Protein AF-A0A4Y8C4L4-F1 (afdb_monomer_lite)

pLDDT: mean 94.45, std 4.79, range [63.44, 97.75]

Sequence (81 aa):
AREYSIALALRRVDKNLEFYFAPGNGATESLGTNLNLKDPVVLATYAKEKGFDLCIVGSESFLAEGVVDIFKQQGLAIFGP

Structure (mmCIF, N/CA/C/O backbone):
data_AF-A0A4Y8C4L4-F1
#
_entry.id   AF-A0A4Y8C4L4-F1
#
loop_
_atom_site.group_PDB
_atom_site.id
_atom_site.type_symbol
_atom_site.label_atom_id
_atom_site.label_alt_id
_atom_site.label_comp_id
_atom_site.label_asym_id
_atom_site.label_entity_id
_atom_site.label_seq_id
_atom_site.pdbx_PDB_ins_code
_atom_site.Cartn_x
_atom_site.Cartn_y
_atom_site.Cartn_z
_atom_site.occupancy
_atom_site.B_iso_or_equiv
_atom_site.auth_seq_id
_atom_site.auth_comp_id
_atom_site.auth_asym_id
_atom_site.auth_atom_id
_atom_site.pdbx_PDB_model_num
ATOM 1 N N . ALA A 1 1 ? 10.665 -7.623 0.457 1.00 75.12 1 ALA A N 1
ATOM 2 C CA . ALA A 1 1 ? 10.611 -8.742 -0.520 1.00 75.12 1 ALA A CA 1
ATOM 3 C C . ALA A 1 1 ? 9.171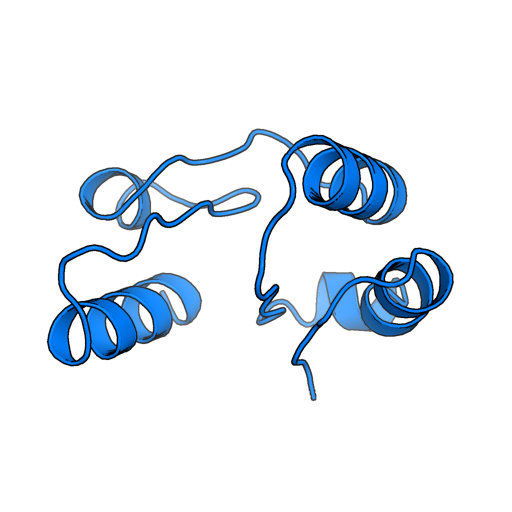 -9.181 -0.785 1.00 75.12 1 ALA A C 1
ATOM 5 O O . ALA A 1 1 ? 8.802 -9.318 -1.943 1.00 75.12 1 ALA A O 1
ATOM 6 N N . ARG A 1 2 ? 8.345 -9.345 0.260 1.00 90.69 2 ARG A N 1
ATOM 7 C CA . ARG A 1 2 ? 6.924 -9.711 0.153 1.00 90.69 2 ARG A CA 1
ATOM 8 C C . ARG A 1 2 ? 6.114 -8.711 -0.685 1.00 90.69 2 ARG A C 1
ATOM 10 O O . ARG A 1 2 ? 5.449 -9.106 -1.634 1.00 90.69 2 ARG A O 1
ATOM 17 N N . GLU A 1 3 ? 6.253 -7.422 -0.400 1.00 93.25 3 GLU A N 1
ATOM 18 C CA . GLU A 1 3 ? 5.511 -6.326 -1.043 1.00 93.25 3 GLU A CA 1
ATOM 19 C C . GLU A 1 3 ? 5.887 -6.181 -2.523 1.00 93.25 3 GLU A C 1
ATOM 21 O O . GLU A 1 3 ? 5.023 -5.983 -3.372 1.00 93.25 3 GLU A O 1
ATOM 26 N N . TYR A 1 4 ? 7.173 -6.367 -2.846 1.00 95.00 4 TYR A N 1
ATOM 27 C CA . TYR A 1 4 ? 7.655 -6.425 -4.229 1.00 95.00 4 TYR A CA 1
ATOM 28 C C . TYR A 1 4 ? 6.965 -7.551 -5.007 1.00 95.00 4 TYR A C 1
ATOM 30 O O . TYR A 1 4 ? 6.454 -7.322 -6.100 1.00 95.00 4 TYR A O 1
ATOM 38 N N . SER A 1 5 ? 6.909 -8.759 -4.435 1.00 95.06 5 SER A N 1
ATOM 39 C CA . SER A 1 5 ? 6.266 -9.908 -5.079 1.00 95.06 5 SER A CA 1
ATOM 40 C C . SER A 1 5 ? 4.768 -9.693 -5.300 1.00 95.06 5 SER A C 1
ATOM 42 O O . SER A 1 5 ? 4.254 -10.087 -6.345 1.00 95.06 5 SER A O 1
ATOM 44 N N . ILE A 1 6 ? 4.077 -9.039 -4.358 1.00 94.56 6 ILE A N 1
ATOM 45 C CA . ILE A 1 6 ? 2.658 -8.678 -4.499 1.00 94.56 6 ILE A CA 1
ATOM 46 C C . ILE A 1 6 ? 2.471 -7.719 -5.680 1.00 94.56 6 ILE A C 1
ATOM 48 O O . ILE A 1 6 ? 1.686 -8.008 -6.582 1.00 94.56 6 ILE A O 1
ATOM 52 N N . ALA A 1 7 ? 3.228 -6.620 -5.724 1.00 95.81 7 ALA A N 1
ATOM 53 C CA . ALA A 1 7 ? 3.136 -5.657 -6.821 1.00 95.81 7 ALA A CA 1
ATOM 54 C C . ALA A 1 7 ? 3.506 -6.281 -8.176 1.00 95.81 7 ALA A C 1
ATOM 56 O O . ALA A 1 7 ? 2.837 -6.038 -9.180 1.00 95.81 7 ALA A O 1
ATOM 57 N N . LEU A 1 8 ? 4.523 -7.149 -8.208 1.00 96.25 8 LEU A N 1
ATOM 58 C CA . LEU A 1 8 ? 4.910 -7.877 -9.415 1.00 96.25 8 LEU A CA 1
ATOM 59 C C . LEU A 1 8 ? 3.788 -8.798 -9.912 1.00 96.25 8 LEU A C 1
ATOM 61 O O . LEU A 1 8 ? 3.580 -8.902 -11.120 1.00 96.25 8 LEU A O 1
ATOM 65 N N . ALA A 1 9 ? 3.069 -9.466 -9.007 1.00 96.06 9 ALA A N 1
ATOM 66 C CA . ALA A 1 9 ? 1.924 -10.296 -9.365 1.00 96.06 9 ALA A CA 1
ATOM 67 C C . ALA A 1 9 ? 0.760 -9.451 -9.905 1.00 96.06 9 ALA A C 1
ATOM 69 O O . ALA A 1 9 ? 0.223 -9.776 -10.962 1.00 96.06 9 ALA A O 1
ATOM 70 N N . LEU A 1 10 ? 0.426 -8.335 -9.247 1.00 95.56 10 LEU A N 1
ATOM 71 C CA . LEU A 1 10 ? -0.630 -7.418 -9.693 1.00 95.56 10 LEU A CA 1
ATOM 72 C C . LEU A 1 10 ? -0.322 -6.807 -11.068 1.00 95.56 10 LEU A C 1
ATOM 74 O O . LEU A 1 10 ? -1.192 -6.789 -11.936 1.00 95.56 10 LEU A O 1
ATOM 78 N N . ARG A 1 11 ? 0.936 -6.421 -11.326 1.00 96.00 11 ARG A N 1
ATOM 79 C CA . ARG A 1 11 ? 1.381 -5.898 -12.633 1.00 96.00 11 ARG A CA 1
ATOM 80 C C . ARG A 1 11 ? 1.160 -6.887 -13.785 1.00 96.00 11 ARG A C 1
ATOM 82 O O . ARG A 1 11 ? 1.021 -6.478 -14.936 1.00 96.00 11 ARG A O 1
ATOM 89 N N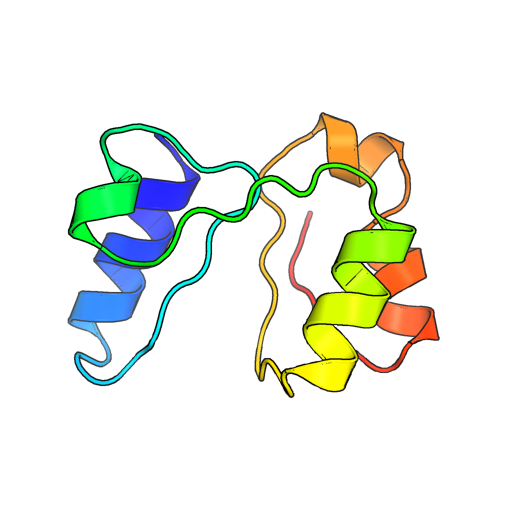 . ARG A 1 12 ? 1.171 -8.197 -13.507 1.00 96.19 12 ARG A N 1
ATOM 90 C CA . ARG A 1 12 ? 0.897 -9.233 -14.521 1.00 96.19 12 ARG A CA 1
ATOM 91 C C . ARG A 1 12 ? -0.583 -9.313 -14.881 1.00 96.19 12 ARG A C 1
ATOM 93 O O . ARG A 1 12 ? -0.886 -9.742 -15.989 1.00 96.19 12 ARG A O 1
ATOM 100 N N . VAL A 1 13 ? -1.467 -8.927 -13.962 1.00 96.50 13 VAL A N 1
ATOM 101 C CA . VAL A 1 13 ? -2.916 -8.862 -14.187 1.00 96.50 13 VAL A CA 1
ATOM 102 C C . VAL A 1 13 ? -3.262 -7.598 -14.966 1.00 96.50 13 VAL A C 1
ATOM 104 O O . VAL A 1 13 ? -3.928 -7.686 -15.993 1.00 96.50 13 VAL A O 1
ATOM 107 N N . ASP A 1 14 ? -2.750 -6.447 -14.525 1.00 96.06 14 ASP A N 1
ATOM 108 C CA . ASP A 1 14 ? -2.896 -5.176 -15.230 1.00 96.06 14 ASP A CA 1
ATOM 109 C C . ASP A 1 14 ? -1.577 -4.390 -15.224 1.00 96.06 14 ASP A C 1
ATOM 111 O O . ASP A 1 14 ? -1.005 -4.054 -14.183 1.00 96.06 14 ASP A O 1
ATOM 115 N N . LYS A 1 15 ? -1.085 -4.093 -16.428 1.00 94.88 15 LYS A N 1
ATOM 116 C CA . LYS A 1 15 ? 0.173 -3.371 -16.632 1.00 94.88 15 LYS A CA 1
ATOM 117 C C . LYS A 1 15 ? 0.047 -1.874 -16.367 1.00 94.88 15 LYS A C 1
ATOM 119 O O . LYS A 1 15 ? 1.084 -1.248 -16.157 1.00 94.88 15 LYS A O 1
ATOM 124 N N . ASN A 1 16 ? -1.165 -1.324 -16.362 1.00 95.94 16 ASN A N 1
ATOM 125 C CA . ASN A 1 16 ? -1.421 0.103 -16.171 1.00 95.94 16 ASN A CA 1
ATOM 126 C C . ASN A 1 16 ? -1.469 0.511 -14.694 1.00 95.94 16 ASN A C 1
ATOM 128 O O . ASN A 1 16 ? -1.559 1.698 -14.403 1.00 95.94 16 ASN A O 1
ATOM 132 N N . LEU A 1 17 ? -1.374 -0.447 -13.766 1.00 96.88 17 LEU A N 1
ATOM 133 C CA . LEU A 1 17 ? -1.329 -0.152 -12.338 1.00 96.88 17 LEU A CA 1
ATOM 134 C C . LEU A 1 17 ? -0.105 0.697 -11.984 1.00 96.88 17 LEU A C 1
ATOM 136 O O . LEU A 1 17 ? 1.037 0.369 -12.333 1.00 96.88 17 LEU A O 1
ATOM 140 N N . GLU A 1 18 ? -0.355 1.763 -11.236 1.00 97.19 18 GLU A N 1
ATOM 141 C CA . GLU A 1 18 ? 0.674 2.572 -10.602 1.00 97.19 18 GLU A CA 1
ATOM 142 C C . GLU A 1 18 ? 0.896 2.081 -9.173 1.00 97.19 18 GLU A C 1
ATOM 144 O O . GLU A 1 18 ? -0.049 1.852 -8.419 1.00 97.19 18 GLU A O 1
ATOM 149 N N . PHE A 1 19 ? 2.161 1.894 -8.798 1.00 97.56 19 PHE A N 1
ATOM 150 C CA . PHE A 1 19 ? 2.517 1.371 -7.484 1.00 97.56 19 PHE A CA 1
ATOM 151 C C . PHE A 1 19 ? 3.266 2.411 -6.666 1.00 97.56 19 PHE A C 1
ATOM 153 O O . PHE A 1 19 ? 4.194 3.067 -7.148 1.00 97.56 19 PHE A O 1
ATOM 160 N N . TYR A 1 20 ? 2.895 2.482 -5.395 1.00 97.75 20 TYR A N 1
ATOM 161 C CA . TYR A 1 20 ? 3.568 3.265 -4.375 1.00 97.75 20 TYR A CA 1
ATOM 162 C C . TYR A 1 20 ? 3.891 2.355 -3.195 1.00 97.75 20 TYR A C 1
ATOM 164 O O . TYR A 1 20 ? 3.075 1.521 -2.800 1.00 97.75 20 TYR A O 1
ATOM 172 N N . PHE A 1 21 ? 5.088 2.504 -2.637 1.00 96.25 21 PHE A N 1
ATOM 173 C CA . PHE A 1 21 ? 5.575 1.672 -1.541 1.00 96.25 21 PHE A CA 1
ATOM 174 C C . PHE A 1 21 ? 6.029 2.551 -0.387 1.00 96.25 21 PHE A C 1
ATOM 176 O O . PHE A 1 21 ? 6.822 3.465 -0.582 1.00 96.25 21 PHE A O 1
ATOM 183 N N . ALA A 1 22 ? 5.578 2.246 0.826 1.00 94.75 22 ALA A N 1
ATOM 184 C CA . ALA A 1 22 ? 5.976 2.958 2.033 1.00 94.75 22 ALA A CA 1
ATOM 185 C C . ALA A 1 22 ? 6.579 1.977 3.059 1.00 94.75 22 ALA A C 1
ATOM 187 O O . ALA A 1 22 ? 5.881 1.056 3.484 1.00 94.75 22 ALA A O 1
ATOM 188 N N . PRO A 1 23 ? 7.863 2.110 3.451 1.00 92.69 23 PRO A N 1
ATOM 189 C CA . PRO A 1 23 ? 8.873 3.001 2.873 1.00 92.69 23 PRO A CA 1
ATOM 190 C C . PRO A 1 23 ? 9.464 2.499 1.538 1.00 92.69 23 PRO A C 1
ATOM 192 O O . PRO A 1 23 ? 10.220 3.214 0.887 1.00 92.69 23 PRO A O 1
ATOM 195 N N . GLY A 1 24 ? 9.164 1.257 1.141 1.00 92.44 24 GLY A N 1
ATOM 196 C CA . GLY A 1 24 ? 9.809 0.600 0.002 1.00 92.44 24 GLY A CA 1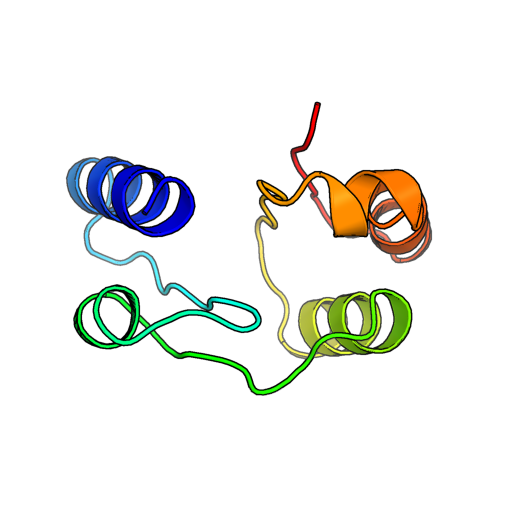
ATOM 197 C C . GLY A 1 24 ? 11.246 0.138 0.287 1.00 92.44 24 GLY A C 1
ATOM 198 O O . GLY A 1 24 ? 11.714 0.133 1.425 1.00 92.44 24 GLY A O 1
ATOM 199 N N . ASN A 1 25 ? 11.928 -0.343 -0.751 1.00 92.44 25 ASN A N 1
ATOM 200 C CA . ASN A 1 25 ? 13.338 -0.745 -0.755 1.00 92.44 25 ASN A CA 1
ATOM 201 C C . ASN A 1 25 ? 13.912 -0.659 -2.185 1.00 92.44 25 ASN A C 1
ATOM 203 O O . ASN A 1 25 ? 13.175 -0.390 -3.131 1.00 92.44 25 ASN A O 1
ATOM 207 N N . GLY A 1 26 ? 15.205 -0.948 -2.364 1.00 94.69 26 GLY A N 1
ATOM 208 C CA . GLY A 1 26 ? 15.856 -0.864 -3.681 1.00 94.69 26 GLY A CA 1
ATOM 209 C C . GLY A 1 26 ? 15.244 -1.762 -4.769 1.00 94.69 26 GLY A C 1
ATOM 210 O O . GLY A 1 26 ? 15.348 -1.449 -5.948 1.00 94.69 26 GLY A O 1
ATOM 211 N N . ALA A 1 27 ? 14.551 -2.854 -4.416 1.00 93.38 27 ALA A N 1
ATOM 212 C CA . ALA A 1 27 ? 13.859 -3.673 -5.414 1.00 93.38 27 ALA A CA 1
ATOM 213 C C . ALA A 1 27 ? 12.553 -3.014 -5.891 1.00 93.38 27 ALA A C 1
ATOM 215 O O . ALA A 1 27 ? 12.225 -3.084 -7.076 1.00 93.38 27 ALA A O 1
ATOM 216 N N . THR A 1 28 ? 11.805 -2.361 -4.994 1.00 95.56 28 THR A N 1
ATOM 217 C CA . THR A 1 28 ? 10.512 -1.739 -5.331 1.00 95.56 28 THR A CA 1
ATOM 218 C C . THR A 1 28 ? 10.649 -0.478 -6.181 1.00 95.56 28 THR A C 1
ATOM 220 O O . THR A 1 28 ? 9.713 -0.161 -6.910 1.00 95.56 28 THR A O 1
ATOM 223 N N . GLU A 1 29 ? 11.826 0.155 -6.198 1.00 95.06 29 GLU A N 1
ATOM 224 C CA . GLU A 1 29 ? 12.142 1.288 -7.090 1.00 95.06 29 GLU A CA 1
ATOM 225 C C . GLU A 1 29 ? 11.978 0.938 -8.573 1.00 95.06 29 GLU A C 1
ATOM 227 O O . GLU A 1 29 ? 11.634 1.790 -9.385 1.00 95.06 29 GLU A O 1
ATOM 232 N N . SER A 1 30 ? 12.175 -0.333 -8.937 1.00 94.31 30 SER A N 1
ATOM 233 C CA . SER A 1 30 ? 11.986 -0.801 -10.317 1.00 94.31 30 SER A CA 1
ATOM 234 C C . SER A 1 30 ? 10.517 -1.000 -10.720 1.00 94.31 30 SER A C 1
ATOM 236 O O . SER A 1 30 ? 10.231 -1.183 -11.902 1.00 94.31 30 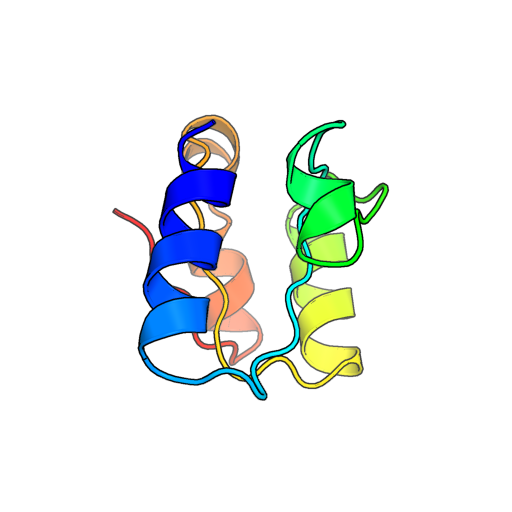SER A O 1
ATOM 238 N N . LEU A 1 31 ? 9.584 -1.000 -9.759 1.00 95.38 31 LEU A N 1
ATOM 239 C CA . LEU A 1 31 ? 8.161 -1.276 -9.993 1.00 95.38 31 LEU A CA 1
ATOM 240 C C . LEU A 1 31 ? 7.249 -0.069 -9.760 1.00 95.38 31 LEU A C 1
ATOM 242 O O . LEU A 1 31 ? 6.128 -0.065 -10.282 1.00 95.38 31 LEU A O 1
ATOM 246 N N . GLY A 1 32 ? 7.694 0.913 -8.978 1.00 96.06 32 GLY A N 1
ATOM 247 C CA . GLY A 1 32 ? 6.898 2.068 -8.583 1.00 96.06 32 GLY A CA 1
ATOM 248 C C . GLY A 1 32 ? 7.679 3.058 -7.720 1.00 96.06 32 GLY A C 1
ATOM 249 O O . GLY A 1 32 ? 8.905 3.018 -7.650 1.00 96.06 32 GLY A O 1
ATOM 250 N N . THR A 1 33 ? 6.955 3.955 -7.054 1.00 97.62 33 THR A N 1
ATOM 251 C CA . THR A 1 33 ? 7.554 5.052 -6.281 1.00 97.62 33 THR A CA 1
ATOM 252 C C . THR A 1 33 ? 7.688 4.679 -4.809 1.00 97.62 33 THR A C 1
ATOM 254 O O . THR A 1 33 ? 6.701 4.346 -4.152 1.00 97.62 33 THR A O 1
ATOM 257 N N . ASN A 1 34 ? 8.898 4.788 -4.263 1.00 97.06 34 ASN A N 1
ATOM 258 C CA . ASN A 1 34 ? 9.121 4.661 -2.825 1.00 97.06 34 ASN A CA 1
ATOM 259 C C . ASN A 1 34 ? 8.810 5.990 -2.121 1.00 97.06 34 ASN A C 1
ATOM 261 O O . ASN A 1 34 ? 9.346 7.040 -2.475 1.00 97.06 34 ASN A O 1
ATOM 265 N N . LEU A 1 35 ? 7.952 5.940 -1.108 1.00 95.75 35 LEU A N 1
ATOM 266 C CA . LEU A 1 35 ? 7.578 7.069 -0.269 1.00 95.75 35 LEU A CA 1
ATOM 267 C C . LEU A 1 35 ? 8.402 7.040 1.014 1.00 95.75 35 LEU A C 1
ATOM 269 O O . LEU A 1 35 ? 8.384 6.053 1.743 1.00 95.75 35 LEU A O 1
ATOM 273 N N . ASN A 1 36 ? 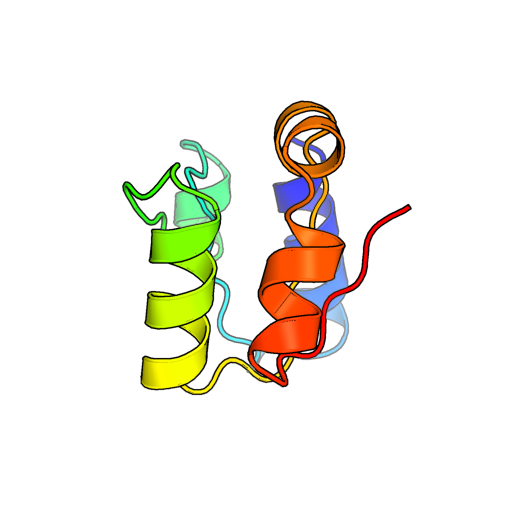9.054 8.149 1.361 1.00 92.44 36 ASN A N 1
ATOM 274 C CA . ASN A 1 36 ? 9.730 8.281 2.653 1.00 92.44 36 ASN A CA 1
ATOM 275 C C . ASN A 1 36 ? 8.742 8.674 3.769 1.00 92.44 36 ASN A C 1
ATOM 277 O O . ASN A 1 36 ? 8.914 9.685 4.446 1.00 92.44 36 ASN A O 1
ATOM 281 N N . LEU A 1 37 ? 7.674 7.890 3.918 1.00 92.69 37 LEU A N 1
ATOM 282 C CA . LEU A 1 37 ? 6.624 8.062 4.918 1.00 92.69 37 LEU A CA 1
ATOM 283 C C . LEU A 1 37 ? 6.504 6.771 5.727 1.00 92.69 37 LEU A C 1
ATOM 285 O O . LEU A 1 37 ? 6.505 5.676 5.164 1.00 92.69 37 LEU A O 1
ATOM 289 N N . LYS A 1 38 ? 6.435 6.902 7.053 1.00 90.06 38 LYS A N 1
ATOM 290 C CA . LYS A 1 38 ? 6.372 5.763 7.982 1.00 90.06 38 LYS A CA 1
ATOM 291 C C . LYS A 1 38 ? 5.313 5.914 9.066 1.00 90.06 38 LYS A C 1
ATOM 293 O O . LYS A 1 38 ? 5.084 4.967 9.789 1.00 90.06 38 LYS A O 1
ATOM 298 N N . ASP A 1 39 ? 4.693 7.078 9.200 1.00 94.50 39 ASP A N 1
ATOM 299 C CA . ASP A 1 39 ? 3.628 7.275 10.178 1.00 94.50 39 ASP A CA 1
ATOM 300 C C . ASP A 1 39 ? 2.283 6.854 9.553 1.00 94.50 39 ASP A C 1
ATOM 302 O O . ASP A 1 39 ? 1.941 7.373 8.482 1.00 94.50 39 ASP A O 1
ATOM 306 N N . PRO A 1 40 ? 1.520 5.928 10.164 1.00 94.94 40 PRO A N 1
ATOM 307 C CA . PRO A 1 40 ? 0.239 5.463 9.628 1.00 94.94 40 PRO A CA 1
ATOM 308 C C . PRO A 1 40 ? -0.799 6.567 9.383 1.00 94.94 40 PRO A C 1
ATOM 310 O O . PRO A 1 40 ? -1.547 6.496 8.407 1.00 94.94 40 PRO A O 1
ATOM 313 N N . VAL A 1 41 ? -0.843 7.601 10.228 1.00 96.56 41 VAL A N 1
ATOM 314 C CA . VAL A 1 41 ? -1.787 8.723 10.099 1.00 96.56 41 VAL A CA 1
ATOM 315 C C . VAL A 1 41 ? -1.385 9.619 8.931 1.00 96.56 41 VAL A C 1
ATOM 317 O O . VAL A 1 41 ? -2.236 10.023 8.128 1.00 96.56 41 VAL A O 1
ATOM 320 N N . VAL A 1 42 ? -0.085 9.886 8.787 1.00 97.00 42 VAL A N 1
ATOM 321 C CA . VAL A 1 42 ? 0.454 10.628 7.638 1.00 97.00 42 VAL A CA 1
ATOM 322 C C . VAL A 1 42 ? 0.224 9.851 6.341 1.00 97.00 42 VAL A C 1
ATOM 324 O O . VAL A 1 42 ? -0.185 10.440 5.342 1.00 97.00 42 VAL A O 1
ATOM 327 N N . LEU A 1 43 ? 0.423 8.531 6.356 1.00 96.38 43 LEU A N 1
ATOM 328 C CA . LEU A 1 43 ? 0.177 7.663 5.204 1.00 96.38 43 LEU A CA 1
ATOM 329 C C . LEU A 1 43 ? -1.294 7.648 4.788 1.00 96.38 43 LEU A C 1
ATOM 331 O O . LEU A 1 43 ? -1.573 7.775 3.599 1.00 96.38 43 LEU A O 1
ATOM 335 N N . ALA A 1 44 ? -2.223 7.536 5.739 1.00 97.06 44 ALA A N 1
ATOM 336 C CA . ALA A 1 44 ? -3.654 7.576 5.445 1.00 97.06 44 ALA A CA 1
ATOM 337 C C . ALA A 1 44 ? -4.054 8.921 4.822 1.00 97.06 44 ALA A C 1
ATOM 339 O O . ALA A 1 44 ? -4.715 8.964 3.787 1.00 97.06 44 ALA A O 1
ATOM 340 N N . THR A 1 45 ? -3.570 10.022 5.398 1.00 97.69 45 THR A N 1
ATOM 341 C CA . THR A 1 45 ? -3.847 11.370 4.883 1.00 97.69 45 THR A CA 1
ATOM 342 C C . THR A 1 45 ? -3.310 11.533 3.462 1.00 97.69 45 THR A C 1
ATOM 344 O O . THR A 1 45 ? -4.047 11.925 2.558 1.00 97.69 45 THR A O 1
ATOM 347 N N . TYR A 1 46 ? -2.058 11.130 3.235 1.00 97.31 46 TYR A N 1
ATOM 348 C CA . TYR A 1 46 ? -1.435 11.160 1.915 1.00 97.31 46 TYR A CA 1
ATOM 349 C C . TYR A 1 46 ? -2.200 10.302 0.900 1.00 97.31 46 TYR A C 1
ATOM 351 O O . TYR A 1 46 ? -2.443 10.732 -0.226 1.00 97.31 46 TYR A O 1
ATOM 359 N N . ALA A 1 47 ? -2.610 9.096 1.299 1.00 97.19 47 ALA A N 1
ATOM 360 C CA . ALA A 1 47 ? -3.338 8.181 0.432 1.00 97.19 47 ALA A CA 1
ATOM 361 C C . ALA A 1 47 ? -4.698 8.736 0.003 1.00 97.19 47 ALA A C 1
ATOM 363 O O . ALA A 1 47 ? -5.085 8.608 -1.160 1.00 97.19 47 ALA A O 1
ATOM 364 N N . LYS A 1 48 ? -5.392 9.404 0.926 1.00 97.38 48 LYS A N 1
ATOM 365 C CA . LYS A 1 48 ? -6.663 10.074 0.660 1.00 97.38 48 LYS A CA 1
ATOM 366 C C . LYS A 1 48 ? -6.503 11.262 -0.280 1.00 97.38 48 LYS A C 1
ATOM 368 O O . LYS A 1 48 ? -7.269 11.384 -1.229 1.00 97.38 48 LYS A O 1
ATOM 373 N N . GLU A 1 49 ? -5.505 12.107 -0.047 1.00 96.94 49 GLU A N 1
ATOM 374 C CA . GLU A 1 49 ? -5.227 13.270 -0.898 1.00 96.94 49 GLU A CA 1
ATOM 375 C C . GLU A 1 49 ? -4.799 12.875 -2.316 1.00 96.94 49 GLU A C 1
ATOM 377 O O . GLU A 1 49 ? -5.133 13.566 -3.278 1.00 96.94 49 GLU A O 1
ATOM 382 N N . LYS A 1 50 ? -4.072 11.760 -2.458 1.00 96.75 50 LYS A N 1
ATOM 383 C CA . LYS A 1 50 ? -3.679 11.208 -3.761 1.00 96.75 50 LYS A CA 1
ATOM 384 C C . LYS A 1 50 ? -4.765 10.388 -4.445 1.00 96.75 50 LYS A C 1
ATOM 386 O O . LYS A 1 50 ? -4.633 10.134 -5.636 1.00 96.75 50 LYS A O 1
ATOM 391 N N . GLY A 1 51 ? -5.823 10.017 -3.726 1.00 96.50 51 GLY A N 1
ATOM 392 C CA . GLY A 1 51 ? -6.924 9.232 -4.269 1.00 96.50 51 GLY A CA 1
ATOM 393 C C . GLY A 1 51 ? -6.524 7.799 -4.618 1.00 96.50 51 GLY A C 1
ATOM 394 O O . GLY A 1 51 ? -6.906 7.319 -5.677 1.00 96.50 51 GLY A O 1
ATOM 395 N N . PHE A 1 52 ? -5.744 7.119 -3.767 1.00 96.69 52 PHE A N 1
ATOM 396 C CA . PHE A 1 52 ? -5.414 5.710 -4.009 1.00 96.69 52 PHE A CA 1
ATOM 397 C C . PHE A 1 52 ? -6.653 4.814 -3.933 1.00 96.69 52 PHE A C 1
ATOM 399 O O . PHE A 1 52 ? -7.380 4.831 -2.940 1.00 96.69 52 PHE A O 1
ATOM 406 N N . ASP A 1 53 ? -6.828 3.968 -4.950 1.00 96.69 53 ASP A N 1
ATOM 407 C CA . ASP A 1 53 ? -7.971 3.054 -5.054 1.00 96.69 53 ASP A CA 1
ATOM 408 C C . ASP A 1 53 ? -7.899 1.887 -4.061 1.00 96.69 53 ASP A C 1
ATOM 410 O O . ASP A 1 53 ? -8.921 1.412 -3.567 1.00 96.69 53 ASP A O 1
ATOM 414 N N . LEU A 1 54 ? -6.686 1.400 -3.778 1.00 96.31 54 LEU A N 1
ATOM 415 C CA . LEU A 1 54 ? -6.446 0.255 -2.904 1.00 96.31 54 LEU A CA 1
ATOM 416 C C . LEU A 1 54 ? -5.108 0.389 -2.181 1.00 96.31 54 LEU A C 1
ATOM 418 O O . LEU A 1 54 ? -4.062 0.595 -2.794 1.00 96.31 54 LEU A O 1
ATOM 422 N N . CYS A 1 55 ? -5.139 0.180 -0.871 1.00 96.88 55 CYS A N 1
ATOM 423 C CA . CYS A 1 55 ? -3.958 0.066 -0.027 1.00 96.88 55 CYS A CA 1
ATOM 424 C C . CYS A 1 55 ? -3.783 -1.385 0.445 1.00 96.88 55 CYS A C 1
ATOM 426 O O . CYS A 1 55 ? -4.755 -2.067 0.768 1.00 96.88 55 CYS A O 1
ATOM 428 N N . ILE A 1 56 ? -2.542 -1.868 0.508 1.00 95.75 56 ILE A N 1
ATOM 429 C CA . ILE A 1 56 ? -2.217 -3.212 1.005 1.00 95.75 56 ILE A CA 1
ATOM 430 C C . ILE A 1 56 ? -1.149 -3.074 2.085 1.00 95.75 56 ILE A C 1
ATOM 432 O O . ILE A 1 56 ? -0.066 -2.552 1.817 1.00 95.75 56 ILE A O 1
ATOM 436 N N . VAL A 1 57 ? -1.431 -3.558 3.294 1.00 94.69 57 VAL A N 1
ATOM 437 C CA . VAL A 1 57 ? -0.445 -3.620 4.378 1.00 94.69 57 VAL A CA 1
ATOM 438 C C . VAL A 1 57 ? 0.130 -5.032 4.482 1.00 94.69 57 VAL A C 1
ATOM 440 O O . VAL A 1 57 ? -0.580 -6.001 4.737 1.00 94.69 57 VAL A O 1
ATOM 443 N N . GLY A 1 58 ? 1.445 -5.141 4.279 1.00 89.56 58 GLY A N 1
ATOM 444 C CA . GLY A 1 58 ? 2.208 -6.374 4.502 1.00 89.56 58 GLY A CA 1
ATOM 445 C C . GLY A 1 58 ? 3.033 -6.383 5.793 1.00 89.56 58 GLY A C 1
ATOM 446 O O . GLY A 1 58 ? 3.429 -7.463 6.227 1.00 89.56 58 GLY A O 1
ATOM 447 N N . SER A 1 59 ? 3.289 -5.207 6.383 1.00 87.88 59 SER A N 1
ATOM 448 C CA . SER A 1 59 ? 4.143 -5.042 7.564 1.00 87.88 59 SER A CA 1
ATOM 449 C C . SER A 1 59 ? 3.386 -5.338 8.851 1.00 87.88 59 SER A C 1
ATOM 451 O O . SER A 1 59 ? 2.410 -4.659 9.177 1.00 87.88 59 SER A O 1
ATOM 453 N N . GLU A 1 60 ? 3.899 -6.281 9.631 1.00 90.12 60 GLU A N 1
ATOM 454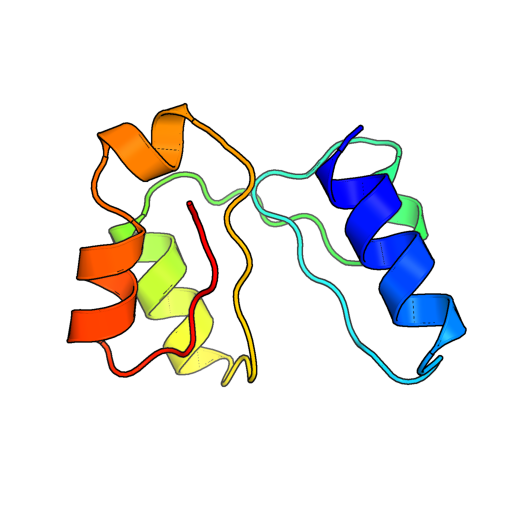 C CA . GLU A 1 60 ? 3.383 -6.612 10.954 1.00 90.12 60 GLU A CA 1
ATOM 455 C C . GLU A 1 60 ? 3.492 -5.428 11.932 1.00 90.12 60 GLU A C 1
ATOM 457 O O . GLU A 1 60 ? 2.647 -5.288 12.814 1.00 90.12 60 GLU A O 1
ATOM 462 N N . SER A 1 61 ? 4.471 -4.528 11.752 1.00 90.38 61 SER A N 1
ATOM 463 C CA . SER A 1 61 ? 4.599 -3.327 12.593 1.00 90.38 61 SER A CA 1
ATOM 464 C C . SER A 1 61 ? 3.423 -2.369 12.397 1.00 90.38 61 SER A C 1
ATOM 466 O O . SER A 1 61 ? 2.805 -1.948 13.366 1.00 90.38 61 SER A O 1
ATOM 468 N N . PHE A 1 62 ? 3.043 -2.100 11.144 1.00 92.56 62 PHE A N 1
ATOM 469 C CA . PHE A 1 62 ? 1.923 -1.206 10.845 1.00 92.56 62 PHE A CA 1
ATOM 470 C C . PHE A 1 62 ? 0.586 -1.788 11.290 1.00 92.56 62 PHE A C 1
ATOM 472 O O . PHE A 1 62 ? -0.298 -1.046 11.715 1.00 92.56 62 PHE A O 1
ATOM 479 N N . LEU A 1 63 ? 0.442 -3.113 11.225 1.00 92.50 63 LEU A N 1
ATOM 480 C CA . LEU A 1 63 ? -0.722 -3.793 11.786 1.00 92.50 63 LEU A CA 1
ATOM 481 C C . LEU A 1 63 ? -0.808 -3.586 13.301 1.00 92.50 63 LEU A C 1
ATOM 483 O O . LEU A 1 63 ? -1.870 -3.218 13.795 1.00 92.50 63 LEU A O 1
ATOM 487 N N . ALA A 1 64 ? 0.305 -3.741 14.026 1.00 92.25 64 ALA A N 1
ATOM 488 C CA . ALA A 1 64 ? 0.357 -3.482 15.467 1.00 92.25 64 ALA A CA 1
ATOM 489 C C . ALA A 1 64 ? 0.065 -2.011 15.826 1.00 92.25 64 ALA A C 1
ATOM 491 O O . ALA A 1 64 ? -0.470 -1.732 16.896 1.00 92.25 64 ALA A O 1
ATOM 492 N N . GLU A 1 65 ? 0.369 -1.081 14.920 1.00 94.38 65 GLU A N 1
ATOM 493 C CA . GLU A 1 65 ? 0.051 0.348 15.044 1.00 94.38 65 GLU A CA 1
ATOM 494 C C . GLU A 1 65 ? -1.401 0.697 14.645 1.00 94.38 65 GLU A C 1
ATOM 496 O O . GLU A 1 65 ? -1.789 1.863 14.687 1.00 94.38 65 GLU A O 1
ATOM 501 N N . GLY A 1 66 ? -2.225 -0.285 14.260 1.00 94.31 66 GLY A N 1
ATOM 502 C CA . GLY A 1 66 ? -3.637 -0.066 13.931 1.00 94.31 66 GLY A CA 1
ATOM 503 C C . GLY A 1 66 ? -3.873 0.602 12.573 1.00 94.31 66 GLY A C 1
ATOM 504 O O . GLY A 1 66 ? -4.910 1.237 12.368 1.00 94.31 66 GLY A O 1
ATOM 505 N N . VAL A 1 67 ? -2.941 0.462 11.618 1.00 95.75 67 VAL A N 1
ATOM 506 C CA . VAL A 1 67 ? -3.033 1.112 10.294 1.00 95.75 67 VAL A CA 1
ATOM 507 C C . VAL A 1 67 ? -4.350 0.819 9.572 1.00 95.75 67 VAL A C 1
ATOM 509 O O . VAL A 1 67 ? -4.898 1.692 8.904 1.00 95.75 67 VAL A O 1
ATOM 512 N N . VAL A 1 68 ? -4.891 -0.393 9.728 1.00 95.88 68 VAL A N 1
ATOM 513 C CA . VAL A 1 68 ? -6.138 -0.809 9.075 1.00 95.88 68 VAL A CA 1
ATOM 514 C C . VAL A 1 68 ? -7.307 0.043 9.559 1.00 95.88 68 VAL A C 1
ATOM 516 O O . VAL A 1 68 ? -8.090 0.529 8.742 1.00 95.88 68 VAL A O 1
ATOM 519 N N . ASP A 1 69 ? -7.408 0.268 10.868 1.00 96.56 69 ASP A N 1
ATOM 520 C CA . ASP A 1 69 ? -8.476 1.077 11.450 1.00 96.56 69 ASP A CA 1
ATOM 521 C C . ASP A 1 69 ? -8.318 2.551 11.079 1.00 96.56 69 ASP A C 1
ATOM 523 O O . ASP A 1 69 ? -9.298 3.196 10.703 1.00 96.56 69 ASP A O 1
ATOM 527 N N . ILE A 1 70 ? -7.085 3.066 11.092 1.00 97.00 70 ILE A N 1
ATOM 528 C CA . ILE A 1 70 ? -6.771 4.445 10.690 1.00 97.00 70 ILE A CA 1
ATOM 529 C C . ILE A 1 70 ? -7.208 4.699 9.239 1.00 97.00 70 ILE A C 1
ATOM 531 O O . ILE A 1 70 ? -7.886 5.688 8.955 1.00 97.00 70 ILE A O 1
ATOM 535 N N . PHE A 1 71 ? -6.877 3.794 8.316 1.00 97.38 71 PHE A N 1
ATOM 536 C CA . PHE A 1 71 ? -7.246 3.926 6.903 1.00 97.38 71 PHE A CA 1
ATOM 537 C C . PHE A 1 71 ? -8.763 3.821 6.704 1.00 97.38 71 PHE A C 1
ATOM 539 O O . PHE A 1 71 ? -9.353 4.649 6.003 1.00 97.38 71 PHE A O 1
ATOM 546 N N . LYS A 1 72 ? -9.422 2.866 7.375 1.00 96.50 72 LYS A N 1
ATOM 547 C CA . LYS A 1 72 ? -10.884 2.711 7.315 1.00 96.50 72 LYS A CA 1
ATOM 548 C C . LYS A 1 72 ? -11.623 3.939 7.843 1.00 96.50 72 LYS A C 1
ATOM 550 O O . LYS A 1 72 ? -12.581 4.376 7.210 1.00 96.50 72 LYS A O 1
ATOM 555 N N . GLN A 1 73 ? -11.170 4.534 8.948 1.00 96.88 73 GLN A N 1
ATOM 556 C CA . GLN A 1 73 ? -11.752 5.769 9.494 1.00 96.88 73 GLN A CA 1
ATOM 557 C C . GLN A 1 73 ? -11.658 6.944 8.511 1.00 96.88 73 GLN A C 1
ATOM 559 O O . GLN A 1 73 ? -12.519 7.822 8.510 1.00 96.88 73 GLN A O 1
ATOM 564 N N . GLN A 1 74 ? -10.646 6.950 7.640 1.00 96.25 74 GLN A N 1
ATOM 565 C CA . GLN A 1 74 ? -10.506 7.956 6.588 1.00 96.25 74 GLN A CA 1
ATOM 566 C C . GLN A 1 74 ? -11.309 7.655 5.312 1.00 96.25 74 GLN A C 1
ATOM 568 O O . GLN A 1 74 ? -11.363 8.518 4.427 1.00 96.25 74 GLN A O 1
ATOM 573 N N . GLY A 1 75 ? -11.968 6.494 5.239 1.00 96.06 75 GLY A N 1
ATOM 574 C CA . GLY A 1 75 ? -12.736 6.036 4.081 1.00 96.06 75 GLY A CA 1
ATOM 575 C C . GLY A 1 75 ? -11.890 5.362 2.998 1.00 96.06 75 GLY A C 1
ATOM 576 O O . GLY A 1 75 ? -12.335 5.283 1.857 1.00 96.06 75 GLY A O 1
ATOM 577 N N . LEU A 1 76 ? -10.677 4.907 3.324 1.00 97.75 76 LEU A N 1
ATOM 578 C CA . LEU A 1 76 ? -9.777 4.252 2.375 1.00 97.75 76 LEU A CA 1
ATOM 579 C C . LEU A 1 76 ? -10.012 2.742 2.324 1.00 97.75 76 LEU A C 1
ATOM 581 O O . LEU A 1 76 ? -10.171 2.083 3.356 1.00 97.75 76 LEU A O 1
ATOM 585 N N . ALA A 1 77 ? -9.958 2.180 1.117 1.00 97.62 77 ALA A N 1
ATOM 586 C CA . ALA A 1 77 ? -9.924 0.739 0.926 1.00 97.62 77 ALA A CA 1
ATOM 587 C C . ALA A 1 77 ? -8.535 0.206 1.299 1.00 97.62 77 ALA A C 1
ATOM 589 O O . ALA A 1 77 ? -7.533 0.542 0.666 1.00 97.62 77 ALA A O 1
ATOM 590 N N . ILE A 1 78 ? -8.473 -0.639 2.328 1.00 97.12 78 ILE A N 1
ATOM 591 C CA . ILE A 1 78 ? -7.234 -1.269 2.782 1.00 97.12 78 ILE A CA 1
ATOM 592 C C . ILE A 1 78 ? -7.428 -2.770 2.992 1.00 97.12 78 ILE A C 1
ATOM 594 O O . ILE A 1 78 ? -8.411 -3.208 3.593 1.00 97.12 78 ILE A O 1
ATOM 598 N N . PHE A 1 79 ? -6.466 -3.550 2.508 1.00 94.38 79 PHE A N 1
ATOM 599 C CA . PHE A 1 79 ? -6.362 -4.982 2.749 1.00 94.38 79 PHE A CA 1
ATOM 600 C C . PHE A 1 79 ? -5.154 -5.283 3.639 1.00 94.38 79 PHE A C 1
ATOM 602 O O . PHE A 1 79 ? -4.030 -4.872 3.344 1.00 94.38 79 PHE A O 1
ATOM 609 N N . GLY A 1 80 ? -5.396 -6.020 4.716 1.00 84.12 80 GLY A N 1
ATOM 610 C CA . GLY A 1 80 ? -4.399 -6.489 5.672 1.00 84.12 80 GLY A CA 1
ATOM 611 C C . GLY A 1 80 ? -4.980 -7.646 6.489 1.00 84.12 80 GLY A C 1
ATOM 612 O O . GLY A 1 80 ? -6.208 -7.709 6.604 1.00 84.12 80 GLY A O 1
ATOM 613 N N . PRO A 1 81 ? -4.146 -8.578 6.980 1.00 63.44 81 PRO A N 1
ATOM 614 C CA . PRO A 1 81 ? -4.585 -9.610 7.915 1.00 63.44 81 PRO A CA 1
ATOM 615 C C . PRO A 1 81 ? -5.024 -9.024 9.264 1.00 63.44 81 PRO A C 1
ATOM 617 O O . PRO A 1 81 ? -4.590 -7.898 9.600 1.00 63.44 81 PRO A O 1
#

Radius of gyration: 12.08 Å; chains: 1; bounding box: 29×24×32 Å

Secondary structure (DSSP, 8-state):
-HHHHHHHHHHHH-TT---EESS--TTGGGTSEEP----HHHHHHHHHHHT-S-EE---HHHHHTTHHHHHHHTT--EE--

Foldseek 3Di:
DVVLVVLVVVCVVPVPDADEDEQDDPSCVVRHHHDPDDDLLVVLVVCVVVVPQEAEDPDPVCVVVVSVVSNVVSVHHYDDD